Protein AF-A0A1N6ZV28-F1 (afdb_monomer_lite)

Sequence (170 aa):
MQIASPSASPIQAFTPSAARATQTPTEATPQASNRPADSVTLPDAGLRAAKAAQTPDHPLEMYQLPAWMAGSYIEAPNTLGASANWLDERYPQVAAASSAERTEYSQLLQSTYQALLKDNGIQSVEDHYQAVILDRESSESLRLQMRERVAADPRLLELMNRLGLGKEWA

Secondary structure (DSSP, 8-state):
--------PPP---PPPP----------------PPP------HHHHHHHHHT------GGGGPPPHHHHTTS-----STT--TTHHHHH-HHHHHS-HHHHHHHHHHHHHHHHHHHHHTT--SHHHHIIIIII-HHHHHHHHHHHHHHHHH-HHHHHHHHHHT--TTT-

Radius of gyration: 29.82 Å; chains: 1; bounding box: 75×60×73 Å

Organism: NCBI:txid706570

Structure (mmCIF, N/CA/C/O backbone):
data_AF-A0A1N6ZV28-F1
#
_entry.id   AF-A0A1N6ZV28-F1
#
loop_
_atom_site.group_PDB
_atom_site.id
_atom_site.type_symbol
_atom_site.label_atom_id
_atom_site.label_alt_id
_atom_site.label_comp_id
_atom_site.label_asym_id
_atom_site.label_entity_id
_atom_site.label_seq_id
_atom_site.pdbx_PDB_ins_code
_atom_site.Cartn_x
_atom_site.Cartn_y
_atom_site.Cartn_z
_atom_site.occupancy
_atom_site.B_iso_or_equiv
_atom_site.auth_seq_id
_atom_site.auth_comp_id
_atom_site.auth_asym_id
_atom_site.auth_atom_id
_atom_site.pdbx_PDB_model_num
ATOM 1 N N . MET A 1 1 ? 39.720 38.782 -43.015 1.00 43.62 1 MET A N 1
ATOM 2 C CA . MET A 1 1 ? 38.392 38.498 -42.436 1.00 43.62 1 MET A CA 1
ATOM 3 C C . MET A 1 1 ? 38.628 37.982 -41.030 1.00 43.62 1 MET A C 1
ATOM 5 O O . MET A 1 1 ? 39.353 37.011 -40.873 1.00 43.62 1 MET A O 1
ATOM 9 N N . GLN A 1 2 ? 38.168 38.731 -40.032 1.00 40.75 2 GLN A N 1
ATOM 10 C CA . GLN A 1 2 ? 38.379 38.457 -38.610 1.00 40.75 2 GLN A CA 1
ATOM 11 C C . GLN A 1 2 ? 37.215 37.596 -38.108 1.00 40.75 2 GLN A C 1
ATOM 13 O O . GLN A 1 2 ? 36.062 37.940 -38.353 1.00 40.75 2 GLN A O 1
ATOM 18 N N . ILE A 1 3 ? 37.515 36.485 -37.437 1.00 43.06 3 ILE A N 1
ATOM 19 C CA . ILE A 1 3 ? 36.531 35.694 -36.694 1.00 43.06 3 ILE A CA 1
ATOM 20 C C . ILE A 1 3 ? 36.495 36.218 -35.257 1.00 43.06 3 ILE A C 1
ATOM 22 O O . ILE A 1 3 ? 37.472 36.112 -34.521 1.00 43.06 3 ILE A O 1
ATOM 26 N N . ALA A 1 4 ? 35.382 36.847 -34.889 1.00 39.34 4 ALA A N 1
ATOM 27 C CA . ALA A 1 4 ? 35.094 37.268 -33.526 1.00 39.34 4 ALA A CA 1
ATOM 28 C C . ALA A 1 4 ? 34.299 36.157 -32.825 1.00 39.34 4 ALA A C 1
ATOM 30 O O . ALA A 1 4 ? 33.183 35.835 -33.230 1.00 39.34 4 ALA A O 1
ATOM 31 N N . SER A 1 5 ? 34.890 35.562 -31.792 1.00 49.25 5 SER A N 1
ATOM 32 C CA . SER A 1 5 ? 34.235 34.617 -30.884 1.00 49.25 5 SER A CA 1
ATOM 33 C C . SER A 1 5 ? 33.394 35.374 -29.844 1.00 49.25 5 SER A C 1
ATOM 35 O O . SER A 1 5 ? 33.888 36.366 -29.302 1.00 49.25 5 SER A O 1
ATOM 37 N N . PRO A 1 6 ? 32.163 34.938 -29.513 1.00 47.69 6 PRO A N 1
ATOM 38 C CA . PRO A 1 6 ? 31.396 35.526 -28.421 1.00 47.69 6 PRO A CA 1
ATOM 39 C C . PRO A 1 6 ? 31.813 35.002 -27.036 1.00 47.69 6 PRO A C 1
ATOM 41 O O . PRO A 1 6 ? 32.175 33.841 -26.850 1.00 47.69 6 PRO A O 1
ATOM 44 N N . SER A 1 7 ? 31.726 35.932 -26.087 1.00 38.59 7 SER A N 1
ATOM 45 C CA . SER A 1 7 ? 32.011 35.893 -24.654 1.00 38.59 7 SER A CA 1
ATOM 46 C C . SER A 1 7 ? 31.605 34.628 -23.893 1.00 38.59 7 SER A C 1
ATOM 48 O O . SER A 1 7 ? 30.436 34.252 -23.862 1.00 38.59 7 SER A O 1
ATOM 50 N N . ALA A 1 8 ? 32.555 34.092 -23.127 1.00 41.47 8 ALA A N 1
ATOM 51 C CA . ALA A 1 8 ? 32.294 33.332 -21.910 1.00 41.47 8 ALA A CA 1
ATOM 52 C C . ALA A 1 8 ? 32.559 34.253 -20.707 1.00 41.47 8 ALA A C 1
ATOM 54 O O . ALA A 1 8 ? 33.680 34.724 -20.515 1.00 41.47 8 ALA A O 1
ATOM 55 N N . SER A 1 9 ? 31.525 34.557 -19.923 1.00 51.62 9 SER A N 1
ATOM 56 C CA . SER A 1 9 ? 31.658 35.318 -18.677 1.00 51.62 9 SER A CA 1
ATOM 57 C C . SER A 1 9 ? 32.191 34.410 -17.559 1.00 51.62 9 SER A C 1
ATOM 59 O O . SER A 1 9 ? 31.580 33.373 -17.296 1.00 51.62 9 SER A O 1
ATOM 61 N N . PRO A 1 10 ? 33.293 34.768 -16.876 1.00 51.09 10 PRO A N 1
ATOM 62 C CA . PRO A 1 10 ? 33.784 34.013 -15.730 1.00 51.09 10 PRO A CA 1
ATOM 63 C C . PRO A 1 10 ? 33.006 34.337 -14.444 1.00 51.09 10 PRO A C 1
ATOM 65 O O . PRO A 1 10 ? 32.656 35.486 -14.166 1.00 51.09 10 PRO A O 1
ATOM 68 N N . ILE A 1 11 ? 32.775 33.289 -13.651 1.00 45.69 11 ILE A N 1
ATOM 69 C CA . ILE A 1 11 ? 32.231 33.312 -12.288 1.00 45.69 11 ILE A CA 1
ATOM 70 C C . ILE A 1 11 ? 33.146 34.171 -11.399 1.00 45.69 11 ILE A C 1
ATOM 72 O O . ILE A 1 11 ? 34.332 33.875 -11.258 1.00 45.69 11 ILE A O 1
ATOM 76 N N . GLN A 1 12 ? 32.602 35.228 -10.790 1.00 46.12 12 GLN A N 1
ATOM 77 C CA . GLN A 1 12 ? 33.320 36.054 -9.816 1.00 46.12 12 GLN A CA 1
ATOM 78 C C . GLN A 1 12 ? 33.267 35.392 -8.436 1.00 46.12 12 GLN A C 1
ATOM 80 O O . GLN A 1 12 ? 32.230 35.381 -7.774 1.00 46.12 12 GLN A O 1
ATOM 85 N N . ALA A 1 13 ? 34.399 34.841 -7.999 1.00 41.31 13 ALA A N 1
ATOM 86 C CA . ALA A 1 13 ? 34.623 34.495 -6.605 1.00 41.31 13 ALA A CA 1
ATOM 87 C C . ALA A 1 13 ? 34.913 35.781 -5.815 1.00 41.31 13 ALA A C 1
ATOM 89 O O . ALA A 1 13 ? 35.843 36.522 -6.133 1.00 41.31 13 ALA A O 1
ATOM 90 N N . PHE A 1 14 ? 34.113 36.047 -4.784 1.00 41.75 14 PHE A N 1
ATOM 91 C CA . PHE A 1 14 ? 34.359 37.129 -3.837 1.00 41.75 14 PHE A CA 1
ATOM 92 C C . PHE A 1 14 ? 35.586 36.789 -2.984 1.00 41.75 14 PHE A C 1
ATOM 94 O O . PHE A 1 14 ? 35.523 35.950 -2.090 1.00 41.75 14 PHE A O 1
ATOM 101 N N . THR A 1 15 ? 36.706 37.457 -3.251 1.00 49.94 15 THR A N 1
ATOM 102 C CA . THR A 1 15 ? 37.877 37.475 -2.369 1.00 49.94 15 THR A CA 1
ATOM 103 C C . THR A 1 15 ? 37.865 38.768 -1.550 1.00 49.94 15 THR A C 1
ATOM 105 O O . THR A 1 15 ? 37.940 39.845 -2.149 1.00 49.94 15 THR A O 1
ATOM 108 N N . PRO A 1 16 ? 37.791 38.725 -0.208 1.00 50.75 16 PRO A N 1
ATOM 109 C CA . PRO A 1 16 ? 38.027 39.915 0.596 1.00 50.75 16 PRO A CA 1
ATOM 110 C C . PRO A 1 16 ? 39.492 40.353 0.464 1.00 50.75 16 PRO A C 1
ATOM 112 O O . PRO A 1 16 ? 40.426 39.583 0.686 1.00 50.75 16 PRO A O 1
ATOM 115 N N . SER A 1 17 ? 39.654 41.609 0.050 1.00 39.44 17 SER A N 1
ATOM 116 C CA . SER A 1 17 ? 40.924 42.294 -0.171 1.00 39.44 17 SER A CA 1
ATOM 117 C C . SER A 1 17 ? 41.674 42.542 1.141 1.00 39.44 17 SER A C 1
ATOM 119 O O . SER A 1 17 ? 41.079 42.813 2.184 1.00 39.44 17 SER A O 1
ATOM 121 N N . ALA A 1 18 ? 42.997 42.451 1.057 1.00 40.47 18 ALA A N 1
ATOM 122 C CA . ALA A 1 18 ? 43.947 42.510 2.156 1.00 40.47 18 ALA A CA 1
ATOM 123 C C . ALA A 1 18 ? 44.095 43.904 2.795 1.00 40.47 18 ALA A C 1
ATOM 125 O O . ALA A 1 18 ? 44.201 44.912 2.096 1.00 40.47 18 ALA A O 1
ATOM 126 N N . ALA A 1 19 ? 44.293 43.930 4.117 1.00 41.59 19 ALA A N 1
ATOM 127 C CA . ALA A 1 19 ? 45.113 44.943 4.776 1.00 41.59 19 ALA A CA 1
ATOM 128 C C . ALA A 1 19 ? 46.458 44.311 5.194 1.00 41.59 19 ALA A C 1
ATOM 130 O O . ALA A 1 19 ? 46.545 43.477 6.089 1.00 41.59 19 ALA A O 1
ATOM 131 N N . ARG A 1 20 ? 47.488 44.713 4.448 1.00 34.09 20 ARG A N 1
ATOM 132 C CA . ARG A 1 20 ? 48.952 44.590 4.617 1.00 34.09 20 ARG A CA 1
ATOM 133 C C . ARG A 1 20 ? 49.369 45.009 6.052 1.00 34.09 20 ARG A C 1
ATOM 135 O O . ARG A 1 20 ? 48.793 45.954 6.568 1.00 34.09 20 ARG A O 1
ATOM 142 N N . ALA A 1 21 ? 50.334 44.408 6.757 1.00 36.53 21 ALA A N 1
ATOM 143 C CA . ALA A 1 21 ? 51.728 44.203 6.374 1.00 36.53 21 ALA A CA 1
ATOM 144 C C . ALA A 1 21 ? 52.469 43.223 7.325 1.00 36.53 21 ALA A C 1
ATOM 146 O O . ALA A 1 21 ? 52.339 43.321 8.538 1.00 36.53 21 ALA A O 1
ATOM 147 N N . THR A 1 22 ? 53.276 42.344 6.721 1.00 36.69 22 THR A N 1
ATOM 148 C CA . THR A 1 22 ? 54.634 41.890 7.102 1.00 36.69 22 THR A CA 1
ATOM 149 C C . THR A 1 22 ? 54.959 41.511 8.558 1.00 36.69 22 THR A C 1
ATOM 151 O O . THR A 1 22 ? 55.128 42.393 9.388 1.00 36.69 22 THR A O 1
ATOM 154 N N . GLN A 1 23 ? 55.243 40.218 8.797 1.00 36.91 23 GLN A N 1
ATOM 155 C CA . GLN A 1 23 ? 56.503 39.697 9.381 1.00 36.91 23 GLN A CA 1
ATOM 156 C C . GLN A 1 23 ? 56.424 38.167 9.606 1.00 36.91 23 GLN A C 1
ATOM 158 O O . GLN A 1 23 ? 55.668 37.678 10.435 1.00 36.91 23 GLN A O 1
ATOM 163 N N . THR A 1 24 ? 57.240 37.408 8.877 1.00 35.34 24 THR A N 1
ATOM 164 C CA . THR A 1 24 ? 57.755 36.077 9.269 1.00 35.34 24 THR A CA 1
ATOM 165 C C . THR A 1 24 ? 59.220 36.241 9.688 1.00 35.34 24 THR A C 1
ATOM 167 O O . THR A 1 24 ? 59.825 37.219 9.238 1.00 35.34 24 THR A O 1
ATOM 170 N N . PRO A 1 25 ? 59.882 35.280 10.365 1.00 46.84 25 PRO A N 1
ATOM 171 C CA . PRO A 1 25 ? 59.413 34.100 11.115 1.00 46.84 25 PRO A CA 1
ATOM 172 C C . PRO A 1 25 ? 60.054 34.034 12.532 1.00 46.84 25 PRO A C 1
ATOM 174 O O . PRO A 1 25 ? 60.947 34.819 12.828 1.00 46.84 25 PRO A O 1
ATOM 177 N N . THR A 1 26 ? 59.645 33.103 13.406 1.00 34.84 26 THR A N 1
ATOM 178 C CA . THR A 1 26 ? 60.529 32.201 14.198 1.00 34.84 26 THR A CA 1
ATOM 179 C C . THR A 1 26 ? 59.710 31.437 15.250 1.00 34.84 26 THR A C 1
ATOM 181 O O . THR A 1 26 ? 59.019 32.004 16.088 1.00 34.84 26 THR A O 1
ATOM 184 N N . GLU A 1 27 ? 59.810 30.122 15.120 1.00 39.53 27 GLU A N 1
ATOM 185 C CA . GLU A 1 27 ? 59.494 29.005 16.008 1.00 39.53 27 GLU A CA 1
ATOM 186 C C . GLU A 1 27 ? 59.633 29.267 17.525 1.00 39.53 27 GLU A C 1
ATOM 188 O O . GLU A 1 27 ? 60.702 29.667 17.975 1.00 39.53 27 GLU A O 1
ATOM 193 N N . ALA A 1 28 ? 58.578 28.981 18.309 1.00 34.50 28 ALA A N 1
ATOM 194 C CA . ALA A 1 28 ? 58.665 28.432 19.674 1.00 34.50 28 ALA A CA 1
ATOM 195 C C . ALA A 1 28 ? 57.270 28.139 20.284 1.00 34.50 28 ALA A C 1
ATOM 197 O O . ALA A 1 28 ? 56.497 29.048 20.563 1.00 34.50 28 ALA A O 1
ATOM 198 N N . THR A 1 29 ? 57.039 26.861 20.608 1.00 42.97 29 THR A N 1
ATOM 199 C CA . THR A 1 29 ? 56.107 26.322 21.628 1.00 42.97 29 THR A CA 1
ATOM 200 C C . THR A 1 29 ? 54.586 26.421 21.375 1.00 42.97 29 THR A C 1
ATOM 202 O O . THR A 1 29 ? 54.011 27.503 21.480 1.00 42.97 29 THR A O 1
ATOM 205 N N . PRO A 1 30 ? 53.857 25.296 21.186 1.00 39.38 30 PRO A N 1
ATOM 206 C CA . PRO A 1 30 ? 52.413 25.284 21.401 1.00 39.38 30 PRO A CA 1
ATOM 207 C C . PRO A 1 30 ? 52.133 25.415 22.904 1.00 39.38 30 PRO A C 1
ATOM 209 O O . PRO A 1 30 ? 52.142 24.440 23.654 1.00 39.38 30 PRO A O 1
ATOM 212 N N . GLN A 1 31 ? 51.906 26.644 23.364 1.00 37.25 31 GLN A N 1
ATOM 213 C CA . GLN A 1 31 ? 51.349 26.890 24.686 1.00 37.25 31 GLN A CA 1
ATOM 214 C C . GLN A 1 31 ? 49.879 26.455 24.654 1.00 37.25 31 GLN A C 1
ATOM 216 O O . GLN A 1 31 ? 49.052 27.056 23.967 1.00 37.25 31 GLN A O 1
ATOM 221 N N . ALA A 1 32 ? 49.573 25.367 25.360 1.00 48.34 32 ALA A N 1
ATOM 222 C CA . ALA A 1 32 ? 48.228 24.841 25.535 1.00 48.34 32 ALA A CA 1
ATOM 223 C C . ALA A 1 32 ? 47.303 25.930 26.101 1.00 48.34 32 ALA A C 1
ATOM 225 O O . ALA A 1 32 ? 47.303 26.213 27.299 1.00 48.34 32 ALA A O 1
ATOM 226 N N . SER A 1 33 ? 46.511 26.557 25.230 1.00 36.81 33 SER A N 1
ATOM 227 C CA . SER A 1 33 ? 45.427 27.436 25.650 1.00 36.81 33 SER A CA 1
ATOM 228 C C . SER A 1 33 ? 44.214 26.559 25.933 1.00 36.81 33 SER A C 1
ATOM 230 O O . SER A 1 33 ? 43.421 26.230 25.052 1.00 36.81 33 SER A O 1
ATOM 232 N N . ASN A 1 34 ? 44.141 26.108 27.181 1.00 48.62 34 ASN A N 1
ATOM 233 C CA . ASN A 1 34 ? 43.035 25.353 27.744 1.00 48.62 34 ASN A CA 1
ATOM 234 C C . ASN A 1 34 ? 41.814 26.287 27.847 1.00 48.62 34 ASN A C 1
ATOM 236 O O . ASN A 1 34 ? 41.560 26.890 28.888 1.00 48.62 34 ASN A O 1
ATOM 240 N N . ARG A 1 35 ? 41.100 26.486 26.734 1.00 43.25 35 ARG A N 1
ATOM 241 C CA . ARG A 1 35 ? 39.803 27.168 26.727 1.00 43.25 35 ARG A CA 1
ATOM 242 C C . ARG A 1 35 ? 38.764 26.182 27.270 1.00 43.25 35 ARG A C 1
ATOM 244 O O . ARG A 1 35 ? 38.558 25.153 26.626 1.00 43.25 35 ARG A O 1
ATOM 251 N N . PRO A 1 36 ? 38.115 26.443 28.419 1.00 51.12 36 PRO A N 1
ATOM 252 C CA . PRO A 1 36 ? 36.991 25.620 28.836 1.00 51.12 36 PRO A CA 1
ATOM 253 C C . PRO A 1 36 ? 35.899 25.743 27.772 1.00 51.12 36 PRO A C 1
ATOM 255 O O . PRO A 1 36 ? 35.531 26.850 27.376 1.00 51.12 36 PRO A O 1
ATOM 258 N N . ALA A 1 37 ? 35.440 24.601 27.265 1.00 49.62 37 ALA A N 1
ATOM 259 C CA . ALA A 1 37 ? 34.297 24.539 26.375 1.00 49.62 37 ALA A CA 1
ATOM 260 C C . ALA A 1 37 ? 33.089 25.145 27.101 1.00 49.62 37 ALA A C 1
ATOM 262 O O . ALA A 1 37 ? 32.708 24.678 28.177 1.00 49.62 37 ALA A O 1
ATOM 263 N N . ASP A 1 38 ? 32.531 26.205 26.521 1.00 50.91 38 ASP A N 1
ATOM 264 C CA . ASP A 1 38 ? 31.293 26.831 26.968 1.00 50.91 38 ASP A CA 1
ATOM 265 C C . ASP A 1 38 ? 30.189 25.766 26.902 1.00 50.91 38 ASP A C 1
ATOM 267 O O . ASP A 1 38 ? 29.763 25.341 25.826 1.00 50.91 38 ASP A O 1
ATOM 271 N N . SER A 1 39 ? 29.832 25.210 28.060 1.00 54.75 39 SER A N 1
ATOM 272 C CA . SER A 1 39 ? 28.814 24.168 28.148 1.00 54.75 39 SER A CA 1
ATOM 273 C C . SER A 1 39 ? 27.451 24.833 28.042 1.00 54.75 39 SER A C 1
ATOM 275 O O . SER A 1 39 ? 26.939 25.389 29.011 1.00 54.75 39 SER A O 1
ATOM 277 N N . VAL A 1 40 ? 26.866 24.781 26.848 1.00 62.12 40 VAL A N 1
ATOM 278 C CA . VAL A 1 40 ? 25.497 25.233 26.603 1.00 62.12 40 VAL A CA 1
ATOM 279 C C . VAL A 1 40 ? 24.536 24.245 27.267 1.00 62.12 40 VAL A C 1
ATOM 281 O O . VAL A 1 40 ? 24.246 23.174 26.734 1.00 62.12 40 VAL A O 1
ATOM 284 N N . THR A 1 41 ? 24.039 24.594 28.452 1.00 62.75 41 THR A N 1
ATOM 285 C CA . THR A 1 41 ? 22.952 23.863 29.112 1.00 62.75 41 THR A CA 1
ATOM 286 C C . THR A 1 41 ? 21.680 24.029 28.282 1.00 62.75 41 THR A C 1
ATOM 288 O O . THR A 1 41 ? 21.123 25.126 28.211 1.00 62.75 41 THR A O 1
ATOM 291 N N . LEU A 1 42 ? 21.212 22.956 27.635 1.00 64.88 42 LEU A N 1
ATOM 292 C CA . LEU A 1 42 ? 19.932 22.987 26.926 1.00 64.88 42 LEU A CA 1
ATOM 293 C C . LEU A 1 42 ? 18.794 23.288 27.922 1.00 64.88 42 LEU A C 1
ATOM 295 O O . LEU A 1 42 ? 18.728 22.649 28.975 1.00 64.88 42 LEU A O 1
ATOM 299 N N . PRO A 1 43 ? 17.881 24.228 27.615 1.00 73.81 43 PRO A N 1
ATOM 300 C CA . PRO A 1 43 ? 16.745 24.519 28.482 1.00 73.81 43 PRO A CA 1
ATOM 301 C C . PRO A 1 43 ? 15.835 23.290 28.622 1.00 73.81 43 PRO A C 1
ATOM 303 O O . PRO A 1 43 ? 15.570 22.592 27.643 1.00 73.81 43 PRO A O 1
ATOM 306 N N . ASP A 1 44 ? 15.305 23.058 29.829 1.00 69.38 44 ASP A N 1
ATOM 307 C CA . ASP A 1 44 ? 14.421 21.924 30.174 1.00 69.38 44 ASP A CA 1
ATOM 308 C C . ASP A 1 44 ? 13.228 21.790 29.209 1.00 69.38 44 ASP A C 1
ATOM 310 O O . ASP A 1 44 ? 12.821 20.689 28.851 1.00 69.38 44 ASP A O 1
ATOM 314 N N . ALA A 1 45 ? 12.724 22.915 28.691 1.00 69.44 45 ALA A N 1
ATOM 315 C CA . ALA A 1 45 ? 11.681 22.948 27.667 1.00 69.44 45 ALA A CA 1
ATOM 316 C C . ALA A 1 45 ? 12.127 22.329 26.329 1.00 69.44 45 ALA A C 1
ATOM 318 O O . ALA A 1 45 ? 11.353 21.609 25.703 1.00 69.44 45 ALA A O 1
ATOM 319 N N . GLY A 1 46 ? 13.376 22.556 25.912 1.00 69.81 46 GLY A N 1
ATOM 320 C CA . GLY A 1 46 ? 13.968 21.916 24.737 1.00 69.81 46 GLY A CA 1
ATOM 321 C C . GLY A 1 46 ? 14.193 20.422 24.958 1.00 69.81 46 GLY A C 1
ATOM 322 O O . GLY A 1 46 ? 13.941 19.628 24.059 1.00 69.81 46 GLY A O 1
ATOM 323 N N . LEU A 1 47 ? 14.570 20.023 26.177 1.00 66.75 47 LEU A N 1
ATOM 324 C CA . LEU A 1 47 ? 14.723 18.614 26.541 1.00 66.75 47 LEU A CA 1
ATOM 325 C C . LEU A 1 47 ? 13.372 17.880 26.573 1.00 66.75 47 LEU A C 1
ATOM 327 O O . LEU A 1 47 ? 13.263 16.758 26.087 1.00 66.75 47 LEU A O 1
ATOM 331 N N . ARG A 1 48 ? 12.319 18.523 27.093 1.00 68.12 48 ARG A N 1
ATOM 332 C CA . ARG A 1 48 ? 10.947 17.993 27.081 1.00 68.12 48 ARG A CA 1
ATOM 333 C C . ARG A 1 48 ? 10.360 17.941 25.677 1.00 68.12 48 ARG A C 1
ATOM 335 O O . ARG A 1 48 ? 9.720 16.951 25.353 1.00 68.12 48 ARG A O 1
ATOM 342 N N . ALA A 1 49 ? 10.609 18.951 24.844 1.00 68.81 49 ALA A N 1
ATOM 343 C CA . ALA A 1 49 ? 10.207 18.940 23.441 1.00 68.81 49 ALA A CA 1
ATOM 344 C C . ALA A 1 49 ? 10.941 17.842 22.658 1.00 68.81 49 ALA A C 1
ATOM 346 O O . ALA A 1 49 ? 10.304 17.100 21.923 1.00 68.81 49 ALA A O 1
ATOM 347 N N . ALA A 1 50 ? 12.247 17.664 22.880 1.00 64.00 50 ALA A N 1
ATOM 348 C CA . ALA A 1 50 ? 13.026 16.582 22.279 1.00 64.00 50 ALA A CA 1
ATOM 349 C C . ALA A 1 50 ? 12.593 15.196 22.782 1.00 64.00 50 ALA A C 1
ATOM 351 O O . ALA A 1 50 ? 12.595 14.243 22.015 1.00 64.00 50 ALA A O 1
ATOM 352 N N . LYS A 1 51 ? 12.186 15.074 24.051 1.00 59.69 51 LYS A N 1
ATOM 353 C CA . LYS A 1 51 ? 11.655 13.829 24.622 1.00 59.69 51 LYS A CA 1
ATOM 354 C C . LYS A 1 51 ? 10.235 13.518 24.146 1.00 59.69 51 LYS A C 1
ATOM 356 O O . LYS A 1 51 ? 9.917 12.358 23.940 1.00 59.69 51 LYS A O 1
ATOM 361 N N . ALA A 1 52 ? 9.402 14.534 23.937 1.00 59.81 52 ALA A N 1
ATOM 362 C CA . ALA A 1 52 ? 8.089 14.386 23.311 1.00 59.81 52 ALA A CA 1
ATOM 363 C C . ALA A 1 52 ? 8.191 14.117 21.798 1.00 59.81 52 ALA A C 1
ATOM 365 O O . ALA A 1 52 ? 7.303 13.495 21.228 1.00 59.81 52 ALA A O 1
ATOM 366 N N . ALA A 1 53 ? 9.278 14.567 21.165 1.00 58.41 53 ALA A N 1
ATOM 367 C CA . ALA A 1 53 ? 9.613 14.309 19.768 1.00 58.41 53 ALA A CA 1
ATOM 368 C C . ALA A 1 53 ? 10.484 13.057 19.569 1.00 58.41 53 ALA A C 1
ATOM 370 O O . ALA A 1 53 ? 10.906 12.802 18.442 1.00 58.41 53 ALA A O 1
ATOM 371 N N . GLN A 1 54 ? 10.755 12.274 20.624 1.00 55.59 54 GLN A N 1
ATOM 372 C CA . GLN A 1 54 ? 11.260 10.916 20.447 1.00 55.59 54 GLN A CA 1
ATOM 373 C C . GLN A 1 54 ? 10.142 10.125 19.781 1.00 55.59 54 GLN A C 1
ATOM 375 O O . GLN A 1 54 ? 9.235 9.621 20.440 1.00 55.59 54 GLN A O 1
ATOM 380 N N . THR A 1 55 ? 10.198 10.058 18.453 1.00 60.59 55 THR A N 1
ATOM 381 C CA . THR A 1 55 ? 9.554 8.987 17.708 1.00 60.59 55 THR A CA 1
ATOM 382 C C . THR A 1 55 ? 9.953 7.687 18.391 1.00 60.59 55 THR A C 1
ATOM 384 O O . THR A 1 55 ? 11.155 7.479 18.585 1.00 60.59 55 THR A O 1
ATOM 387 N N . PRO A 1 56 ? 8.989 6.858 18.819 1.00 59.94 56 PRO A N 1
ATOM 388 C CA . PRO A 1 56 ? 9.314 5.562 19.379 1.00 59.94 56 PRO A CA 1
ATOM 389 C C . PRO A 1 56 ? 10.215 4.827 18.383 1.00 59.94 56 PRO A C 1
ATOM 391 O O . PRO A 1 56 ? 9.877 4.670 17.207 1.00 59.94 56 PRO A O 1
ATOM 394 N N . ASP A 1 57 ? 11.413 4.479 18.849 1.00 74.81 57 ASP A N 1
ATOM 395 C CA . ASP A 1 57 ? 12.395 3.719 18.087 1.00 74.81 57 ASP A CA 1
ATOM 396 C C . ASP A 1 57 ? 11.872 2.282 17.994 1.00 74.81 57 ASP A C 1
ATOM 398 O O . ASP A 1 57 ? 12.133 1.435 18.847 1.00 74.81 57 ASP A O 1
ATOM 402 N N . HIS A 1 58 ? 10.986 2.050 17.028 1.00 80.12 58 HIS A N 1
ATOM 403 C CA . HIS A 1 58 ? 10.469 0.723 16.734 1.00 80.12 58 HIS A CA 1
ATOM 404 C C . HIS A 1 58 ? 11.469 -0.017 15.835 1.00 80.12 58 HIS A C 1
ATOM 406 O O . HIS A 1 58 ? 12.008 0.590 14.903 1.00 80.12 58 HIS A O 1
ATOM 412 N N . PRO A 1 59 ? 11.707 -1.323 16.057 1.00 87.44 59 PRO A N 1
ATOM 413 C CA . PRO A 1 59 ? 12.525 -2.123 15.157 1.00 87.44 59 PRO A CA 1
ATOM 414 C C . PRO A 1 59 ? 11.972 -2.089 13.729 1.00 87.44 59 PRO A C 1
ATOM 416 O O . PRO A 1 59 ? 10.764 -1.976 13.509 1.00 87.44 59 PRO A O 1
ATOM 419 N N . LEU A 1 60 ? 12.867 -2.238 12.747 1.00 85.19 60 LEU A N 1
ATOM 420 C CA . LEU A 1 60 ? 12.529 -2.194 11.319 1.00 85.19 60 LEU A CA 1
ATOM 421 C C . LEU A 1 60 ? 11.413 -3.183 10.945 1.00 85.19 60 LEU A C 1
ATOM 423 O O . LEU A 1 60 ? 10.616 -2.912 10.050 1.00 85.19 60 LEU A O 1
ATOM 427 N N . GLU A 1 61 ? 11.337 -4.312 11.650 1.00 87.19 61 GLU A N 1
ATOM 428 C CA . GLU A 1 61 ? 10.317 -5.346 11.463 1.00 87.19 61 GLU A CA 1
ATOM 429 C C . GLU A 1 61 ? 8.887 -4.812 11.594 1.00 87.19 61 GLU A C 1
ATOM 431 O O . GLU A 1 61 ? 7.999 -5.258 10.872 1.00 87.19 61 GLU A O 1
ATOM 436 N N . MET A 1 62 ? 8.677 -3.797 12.434 1.00 89.00 62 MET A N 1
ATOM 437 C CA . MET A 1 62 ? 7.357 -3.208 12.663 1.00 89.00 62 MET A CA 1
ATOM 438 C C . MET A 1 62 ? 6.890 -2.276 11.541 1.00 89.00 62 MET A C 1
ATOM 440 O O . MET A 1 62 ? 5.729 -1.884 11.517 1.00 89.00 62 MET A O 1
ATOM 444 N N . TYR A 1 63 ? 7.768 -1.938 10.595 1.00 87.00 63 TYR A N 1
ATOM 445 C CA . TYR A 1 63 ? 7.435 -1.134 9.415 1.00 87.00 63 TYR A CA 1
ATOM 446 C C . TYR A 1 63 ? 7.296 -1.979 8.144 1.00 87.00 63 TYR A C 1
ATOM 448 O O . TYR A 1 63 ? 7.192 -1.433 7.043 1.00 87.00 63 TYR A O 1
ATOM 456 N N . GLN A 1 64 ? 7.333 -3.307 8.268 1.00 86.94 64 GLN A N 1
ATOM 457 C CA . GLN A 1 64 ? 7.197 -4.196 7.121 1.00 86.94 64 GLN A CA 1
ATOM 458 C C . GLN A 1 64 ? 5.798 -4.096 6.513 1.00 86.94 64 GLN A C 1
ATOM 460 O O . GLN A 1 64 ? 4.794 -3.997 7.211 1.00 86.94 64 GLN A O 1
ATOM 465 N N . LEU A 1 65 ? 5.727 -4.162 5.186 1.00 86.69 65 LEU A N 1
ATOM 466 C CA . LEU A 1 65 ? 4.466 -4.390 4.490 1.00 86.69 65 LEU A CA 1
ATOM 467 C C . LEU A 1 65 ? 4.180 -5.896 4.455 1.00 86.69 65 LEU A C 1
ATOM 469 O O . LEU A 1 65 ? 5.118 -6.690 4.341 1.00 86.69 65 LEU A O 1
ATOM 473 N N . PRO A 1 66 ? 2.907 -6.314 4.524 1.00 88.31 66 PRO A N 1
ATOM 474 C CA . PRO A 1 66 ? 2.576 -7.725 4.417 1.00 88.31 66 PRO A CA 1
ATOM 475 C C . PRO A 1 66 ? 2.920 -8.253 3.024 1.00 88.31 66 PRO A C 1
ATOM 477 O O . PRO A 1 66 ? 2.789 -7.548 2.021 1.00 88.31 66 PRO A O 1
ATOM 480 N N . ALA A 1 67 ? 3.293 -9.532 2.958 1.00 86.19 67 ALA A N 1
ATOM 481 C CA . ALA A 1 67 ? 3.719 -10.179 1.717 1.00 86.19 67 ALA A CA 1
ATOM 482 C C . ALA A 1 67 ? 2.677 -10.061 0.594 1.00 86.19 67 ALA A C 1
ATOM 484 O O . ALA A 1 67 ? 3.034 -9.808 -0.552 1.00 86.19 67 ALA A O 1
ATOM 485 N N . TRP A 1 68 ? 1.386 -10.155 0.927 1.00 87.44 68 TRP A N 1
ATOM 486 C CA . TRP A 1 68 ? 0.297 -10.026 -0.043 1.00 87.44 68 TRP A CA 1
ATOM 487 C C . TRP A 1 68 ? 0.209 -8.646 -0.709 1.00 87.44 68 TRP A C 1
ATOM 489 O O . TRP A 1 68 ? -0.466 -8.498 -1.722 1.00 87.44 68 TRP A O 1
ATOM 499 N N . MET A 1 69 ? 0.866 -7.627 -0.155 1.00 86.38 69 MET A N 1
ATOM 500 C CA . MET A 1 69 ? 0.883 -6.274 -0.706 1.00 86.38 69 MET A CA 1
ATOM 501 C C . MET A 1 69 ? 2.128 -5.997 -1.547 1.00 86.38 69 MET A C 1
ATOM 503 O O . MET A 1 69 ? 2.143 -5.024 -2.297 1.00 86.38 69 MET A O 1
ATOM 507 N N . ALA A 1 70 ? 3.161 -6.838 -1.447 1.00 81.00 70 ALA A N 1
ATOM 508 C CA . ALA A 1 70 ? 4.444 -6.619 -2.108 1.00 81.00 70 ALA A CA 1
ATOM 509 C C . ALA A 1 70 ? 4.297 -6.503 -3.635 1.00 81.00 70 ALA A C 1
ATOM 511 O O . ALA A 1 70 ? 4.864 -5.591 -4.233 1.00 81.00 70 ALA A O 1
ATOM 512 N N . GLY A 1 71 ? 3.451 -7.337 -4.253 1.00 79.88 71 GLY A N 1
ATOM 513 C CA . GLY A 1 71 ? 3.188 -7.302 -5.698 1.00 79.88 71 GLY A CA 1
ATOM 514 C C . GLY A 1 71 ? 2.424 -6.067 -6.198 1.00 79.88 71 GLY A C 1
ATOM 515 O O . GLY A 1 71 ? 2.287 -5.873 -7.408 1.00 79.88 71 GLY A O 1
ATOM 516 N N . SER A 1 72 ? 1.930 -5.215 -5.295 1.00 84.12 72 SER A N 1
ATOM 517 C CA . SER A 1 72 ? 1.294 -3.938 -5.641 1.00 84.12 72 SER A CA 1
ATOM 518 C C . SER A 1 72 ? 2.282 -2.777 -5.738 1.00 84.12 72 SER A C 1
ATOM 520 O O . SER A 1 72 ? 1.900 -1.718 -6.239 1.00 84.12 72 SER A O 1
ATOM 522 N N . TYR A 1 73 ? 3.517 -2.950 -5.256 1.00 83.94 73 TYR A N 1
ATOM 523 C CA . TYR A 1 73 ? 4.549 -1.917 -5.233 1.00 83.94 73 TYR A CA 1
ATOM 524 C C . TYR A 1 73 ? 5.684 -2.227 -6.203 1.00 83.94 73 TYR A C 1
ATOM 526 O O . TYR A 1 73 ? 5.933 -3.364 -6.592 1.00 83.94 73 TYR A O 1
ATOM 534 N N . ILE A 1 74 ? 6.399 -1.172 -6.584 1.00 84.12 74 ILE A N 1
ATOM 535 C CA . ILE A 1 74 ? 7.605 -1.286 -7.395 1.00 84.12 74 ILE A CA 1
ATOM 536 C C . ILE A 1 74 ? 8.780 -1.485 -6.444 1.00 84.12 74 ILE A C 1
ATOM 538 O O . ILE A 1 74 ? 9.180 -0.567 -5.728 1.00 84.12 74 ILE A O 1
ATOM 542 N N . GLU A 1 75 ? 9.353 -2.681 -6.453 1.00 83.00 75 GLU A N 1
ATOM 543 C CA . GLU A 1 75 ? 10.563 -2.968 -5.689 1.00 83.00 75 GLU A CA 1
ATOM 544 C C . GLU A 1 75 ? 11.793 -2.393 -6.394 1.00 83.00 75 GLU A C 1
ATOM 546 O O . GLU A 1 75 ? 12.167 -2.833 -7.488 1.00 83.00 75 GLU A O 1
ATOM 551 N N . ALA A 1 76 ? 12.436 -1.420 -5.751 1.00 80.62 76 ALA A N 1
ATOM 552 C CA . ALA A 1 76 ? 13.716 -0.906 -6.206 1.00 80.62 76 ALA A CA 1
ATOM 553 C C . ALA A 1 76 ? 14.827 -1.957 -6.002 1.00 80.62 76 ALA A C 1
ATOM 555 O O . ALA A 1 76 ? 14.800 -2.719 -5.029 1.00 80.62 76 ALA A O 1
ATOM 556 N N . PRO A 1 77 ? 15.830 -2.011 -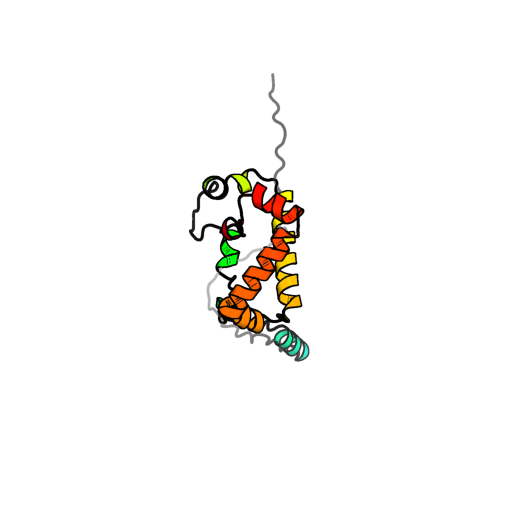6.893 1.00 83.19 77 PRO A N 1
ATOM 557 C CA . PRO A 1 77 ? 16.960 -2.913 -6.730 1.00 83.19 77 PRO A CA 1
ATOM 558 C C . PRO A 1 77 ? 17.764 -2.551 -5.473 1.00 83.19 77 PRO A C 1
ATOM 560 O O . PRO A 1 77 ? 18.184 -1.410 -5.298 1.00 83.19 77 PRO A O 1
ATOM 563 N N . ASN A 1 78 ? 18.032 -3.546 -4.626 1.00 82.56 78 ASN A N 1
ATOM 564 C CA . ASN A 1 78 ? 18.787 -3.392 -3.373 1.00 82.56 78 ASN A CA 1
ATOM 565 C C . ASN A 1 78 ? 20.318 -3.507 -3.549 1.00 82.56 78 ASN A C 1
ATOM 567 O O . ASN A 1 78 ? 21.054 -3.710 -2.586 1.00 82.56 78 ASN A O 1
ATOM 571 N N . THR A 1 79 ? 20.820 -3.404 -4.782 1.00 83.44 79 THR A N 1
ATOM 572 C CA . THR A 1 79 ? 22.243 -3.568 -5.115 1.00 83.44 79 THR A CA 1
ATOM 573 C C . THR A 1 79 ? 22.856 -2.259 -5.595 1.00 83.44 79 THR A C 1
ATOM 575 O O . THR A 1 79 ? 22.321 -1.608 -6.496 1.00 83.44 79 THR A O 1
ATOM 578 N N . LEU A 1 80 ? 24.025 -1.904 -5.054 1.00 83.06 80 LEU A N 1
ATOM 579 C CA . LEU A 1 80 ? 24.829 -0.796 -5.573 1.00 83.06 80 LEU A CA 1
ATOM 580 C C . LEU A 1 80 ? 25.205 -1.038 -7.041 1.00 83.06 80 LEU A C 1
ATOM 582 O O . LEU A 1 80 ? 25.626 -2.131 -7.410 1.00 83.06 80 LEU A O 1
ATOM 586 N N . GLY A 1 81 ? 25.068 0.003 -7.865 1.00 85.06 81 GLY A N 1
ATOM 587 C CA . GLY A 1 81 ? 25.363 -0.068 -9.298 1.00 85.06 81 GLY A CA 1
ATOM 588 C C . GLY A 1 81 ? 24.263 -0.718 -10.141 1.00 85.06 81 GLY A C 1
ATOM 589 O O . GLY A 1 81 ? 24.545 -1.160 -11.251 1.00 85.06 81 GLY A O 1
ATOM 590 N N . ALA A 1 82 ? 23.026 -0.788 -9.637 1.00 82.69 82 ALA A N 1
ATOM 591 C CA . ALA A 1 82 ? 21.892 -1.251 -10.429 1.00 82.69 82 ALA A CA 1
ATOM 592 C C . ALA A 1 82 ? 21.767 -0.474 -11.755 1.00 82.69 82 ALA A C 1
ATOM 594 O O . ALA A 1 82 ? 21.938 0.747 -11.796 1.00 82.69 82 ALA A O 1
ATOM 595 N N . SER A 1 83 ? 21.465 -1.206 -12.832 1.00 82.75 83 SER A N 1
ATOM 596 C CA . SER A 1 83 ? 21.268 -0.675 -14.189 1.00 82.75 83 SER A CA 1
ATOM 597 C C . SER A 1 83 ? 20.286 0.489 -14.181 1.00 82.75 83 SER A C 1
ATOM 599 O O . SER A 1 83 ? 19.209 0.351 -13.620 1.00 82.75 83 SER A O 1
ATOM 601 N N . ALA A 1 84 ? 20.580 1.598 -14.865 1.00 81.88 84 ALA A N 1
ATOM 602 C CA . ALA A 1 84 ? 19.619 2.697 -15.014 1.00 81.88 84 ALA A CA 1
ATOM 603 C C . ALA A 1 84 ? 18.314 2.270 -15.724 1.00 81.88 84 ALA A C 1
ATOM 605 O O . ALA A 1 84 ? 17.299 2.947 -15.580 1.00 81.88 84 ALA A O 1
ATOM 606 N N . ASN A 1 85 ? 18.331 1.144 -16.450 1.00 87.56 85 ASN A N 1
ATOM 607 C CA . ASN A 1 85 ? 17.177 0.603 -17.168 1.00 87.56 85 ASN A CA 1
ATOM 608 C C . ASN A 1 85 ? 16.387 -0.454 -16.373 1.00 87.56 85 ASN A C 1
ATOM 610 O O . ASN A 1 85 ? 15.454 -1.045 -16.909 1.00 87.56 85 ASN A O 1
ATOM 614 N N . TRP A 1 86 ? 16.714 -0.677 -15.091 1.00 87.88 86 TRP A N 1
ATOM 615 C CA . TRP A 1 86 ? 16.117 -1.743 -14.272 1.00 87.88 86 TRP A CA 1
ATOM 616 C C . TRP A 1 86 ? 14.581 -1.723 -14.257 1.00 87.88 86 TRP A C 1
ATOM 618 O O . TRP A 1 86 ? 13.940 -2.772 -14.193 1.00 87.88 86 TRP A O 1
ATOM 628 N N . LEU A 1 87 ? 13.989 -0.525 -14.295 1.00 88.81 87 LEU A N 1
ATOM 629 C CA . LEU A 1 87 ? 12.542 -0.351 -14.254 1.00 88.81 87 LEU A CA 1
ATOM 630 C C . LEU A 1 87 ? 11.889 -0.844 -15.546 1.00 88.81 87 LEU A C 1
ATOM 632 O O . LEU A 1 87 ? 10.844 -1.475 -15.481 1.00 88.81 87 LEU A O 1
ATOM 636 N N . ASP A 1 88 ? 12.508 -0.582 -16.695 1.00 89.81 88 ASP A N 1
ATOM 637 C CA . ASP A 1 88 ? 12.029 -1.027 -18.005 1.00 89.81 88 ASP A CA 1
ATOM 638 C C . ASP A 1 88 ? 12.172 -2.550 -18.155 1.00 89.81 88 ASP A C 1
ATOM 640 O O . ASP A 1 88 ? 11.253 -3.224 -18.611 1.00 89.81 88 ASP A O 1
ATOM 644 N N . GLU A 1 89 ? 13.276 -3.107 -17.646 1.00 87.88 89 GLU A N 1
ATOM 645 C CA . GLU A 1 89 ? 13.543 -4.550 -17.659 1.00 87.88 89 GLU A CA 1
ATOM 646 C C . GLU A 1 89 ? 12.568 -5.341 -16.767 1.00 87.88 89 GLU A C 1
ATOM 648 O O . GLU A 1 89 ? 12.115 -6.422 -17.146 1.00 87.88 89 GLU A O 1
ATOM 653 N N . ARG A 1 90 ? 12.241 -4.822 -15.574 1.00 86.19 90 ARG A N 1
ATOM 654 C CA . ARG A 1 90 ? 11.419 -5.536 -14.577 1.00 86.19 90 ARG A CA 1
ATOM 655 C C . ARG A 1 90 ? 9.936 -5.167 -14.624 1.00 86.19 90 ARG A C 1
ATOM 657 O O . ARG A 1 90 ? 9.090 -6.014 -14.346 1.00 86.19 90 ARG A O 1
ATOM 664 N N . TYR A 1 91 ? 9.618 -3.924 -14.973 1.00 89.69 91 TYR A N 1
ATOM 665 C CA . TYR A 1 91 ? 8.264 -3.369 -14.979 1.00 89.69 91 TYR A CA 1
ATOM 666 C C . TYR A 1 91 ? 8.020 -2.522 -16.246 1.00 89.69 91 TYR A C 1
ATOM 668 O O . TYR A 1 91 ? 7.774 -1.316 -16.147 1.00 89.69 91 TYR A O 1
ATOM 676 N N . PRO A 1 92 ? 8.032 -3.123 -17.450 1.00 90.19 92 PRO A N 1
ATOM 677 C CA . PRO A 1 92 ? 7.950 -2.380 -18.714 1.00 90.19 92 PRO A CA 1
ATOM 678 C C . PRO A 1 92 ? 6.680 -1.523 -18.825 1.00 90.19 92 PRO A C 1
ATOM 680 O O . PRO A 1 92 ? 6.711 -0.397 -19.316 1.00 90.19 92 PRO A O 1
ATOM 683 N N . GLN A 1 93 ? 5.554 -2.013 -18.301 1.00 91.44 93 GLN A N 1
ATOM 684 C CA . GLN A 1 93 ? 4.288 -1.270 -18.274 1.00 91.44 93 GLN A CA 1
ATOM 685 C C . GLN A 1 93 ? 4.351 -0.039 -17.354 1.00 91.44 93 GLN A C 1
ATOM 687 O O . GLN A 1 93 ? 3.793 1.007 -17.677 1.00 91.44 93 GLN A O 1
ATOM 692 N N . VAL A 1 94 ? 5.078 -0.135 -16.239 1.00 91.56 94 VAL A N 1
ATOM 693 C CA . VAL A 1 94 ? 5.319 0.986 -15.320 1.00 91.56 94 VAL A CA 1
ATOM 694 C C . VAL A 1 94 ? 6.294 1.991 -15.931 1.00 91.56 94 VAL A C 1
ATOM 696 O O . VAL A 1 94 ? 6.104 3.195 -15.770 1.00 91.56 94 VAL A O 1
ATOM 699 N N . ALA A 1 95 ? 7.331 1.523 -16.629 1.00 90.50 95 ALA A N 1
ATOM 700 C CA . ALA A 1 95 ? 8.291 2.385 -17.316 1.00 90.50 95 ALA A CA 1
ATOM 701 C C . ALA A 1 95 ? 7.631 3.193 -18.447 1.00 90.50 95 ALA A C 1
ATOM 703 O O . ALA A 1 95 ? 7.917 4.381 -18.598 1.00 90.50 95 ALA A O 1
ATOM 704 N N . ALA A 1 96 ? 6.702 2.571 -19.180 1.00 91.81 96 ALA A N 1
ATOM 705 C CA . ALA A 1 96 ? 5.932 3.212 -20.244 1.00 91.81 96 ALA A CA 1
ATOM 706 C C . ALA A 1 96 ? 4.842 4.174 -19.730 1.00 91.81 96 ALA A C 1
ATOM 708 O O . ALA A 1 96 ? 4.392 5.049 -20.474 1.00 91.81 96 ALA A O 1
ATOM 709 N N . ALA A 1 97 ? 4.397 4.025 -18.479 1.00 92.56 97 ALA A N 1
ATOM 710 C CA . ALA A 1 97 ? 3.369 4.874 -17.892 1.00 92.56 97 ALA A CA 1
ATOM 711 C C . ALA A 1 97 ? 3.889 6.273 -17.537 1.00 92.56 97 ALA A C 1
ATOM 713 O O . ALA A 1 97 ? 5.041 6.480 -17.133 1.00 92.56 97 ALA A O 1
ATOM 714 N N . SER A 1 98 ? 3.002 7.266 -17.626 1.00 93.38 98 SER A N 1
ATOM 715 C CA . SER A 1 98 ? 3.356 8.628 -17.242 1.00 93.38 98 SER A CA 1
ATOM 716 C C 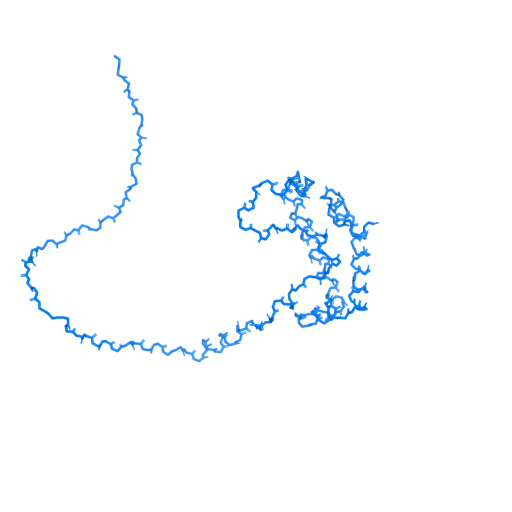. SER A 1 98 ? 3.644 8.727 -15.738 1.00 93.38 98 SER A C 1
ATOM 718 O O . SER A 1 98 ? 3.202 7.917 -14.918 1.00 93.38 98 SER A O 1
ATOM 720 N N . SER A 1 99 ? 4.409 9.750 -15.344 1.00 91.31 99 SER A N 1
ATOM 721 C CA . SER A 1 99 ? 4.652 10.032 -13.921 1.00 91.31 99 SER A CA 1
ATOM 722 C C . SER A 1 99 ? 3.343 10.290 -13.158 1.00 91.31 99 SER A C 1
ATOM 724 O O . SER A 1 99 ? 3.186 9.847 -12.021 1.00 91.31 99 SER A O 1
ATOM 726 N N . ALA A 1 100 ? 2.376 10.947 -13.810 1.00 93.88 100 ALA A N 1
ATOM 727 C CA . ALA A 1 100 ? 1.064 11.231 -13.240 1.00 93.88 100 ALA A CA 1
ATOM 728 C C . ALA A 1 100 ? 0.301 9.947 -12.886 1.00 93.88 100 ALA A C 1
ATOM 730 O O . ALA A 1 100 ? -0.160 9.814 -11.761 1.00 93.88 100 ALA A O 1
ATOM 731 N N . GLU A 1 101 ? 0.247 8.971 -13.793 1.00 93.44 101 GLU A N 1
ATOM 732 C CA . GLU A 1 101 ? -0.462 7.704 -13.564 1.00 93.44 101 GLU A CA 1
ATOM 733 C C . GLU A 1 101 ? 0.162 6.873 -12.443 1.00 93.44 101 GLU A C 1
ATOM 735 O O . GLU A 1 101 ? -0.546 6.341 -11.593 1.00 93.44 101 GLU A O 1
ATOM 740 N N . ARG A 1 102 ? 1.499 6.801 -12.399 1.00 92.62 102 ARG A N 1
ATOM 741 C CA . ARG A 1 102 ? 2.219 6.118 -11.312 1.00 92.62 102 ARG A CA 1
ATOM 742 C C . ARG A 1 102 ? 1.955 6.770 -9.958 1.00 92.62 102 ARG A C 1
ATOM 744 O O . ARG A 1 102 ? 1.788 6.076 -8.954 1.00 92.62 102 ARG A O 1
ATOM 751 N N . THR A 1 103 ? 1.915 8.100 -9.940 1.00 94.00 103 THR A N 1
ATOM 752 C CA . THR A 1 103 ? 1.634 8.882 -8.733 1.00 94.00 103 THR A CA 1
ATOM 753 C C . THR A 1 103 ? 0.197 8.657 -8.278 1.00 94.00 103 THR A C 1
ATOM 755 O O . THR A 1 103 ? -0.032 8.377 -7.105 1.00 94.00 103 THR A O 1
ATOM 758 N N . GLU A 1 104 ? -0.755 8.717 -9.207 1.00 95.38 104 GLU A N 1
ATOM 759 C CA . GLU A 1 104 ? -2.176 8.512 -8.937 1.00 95.38 104 GLU A CA 1
ATOM 760 C C . GLU A 1 104 ? -2.446 7.108 -8.385 1.00 95.38 104 GLU A C 1
ATOM 762 O O . GLU A 1 104 ? -3.056 6.973 -7.328 1.00 95.38 104 GLU A O 1
ATOM 767 N N . TYR A 1 105 ? -1.908 6.070 -9.032 1.00 94.50 105 TYR A N 1
ATOM 768 C CA . TYR A 1 105 ? -2.005 4.693 -8.549 1.00 94.50 105 TYR A CA 1
ATOM 769 C C . TYR A 1 105 ? -1.456 4.546 -7.126 1.00 94.50 105 TYR A C 1
ATOM 771 O O . TYR A 1 105 ? -2.122 3.982 -6.259 1.00 94.50 105 TYR A O 1
ATOM 779 N N . SER A 1 106 ? -0.264 5.094 -6.866 1.00 92.38 106 SER A N 1
ATOM 780 C CA . SER A 1 106 ? 0.378 4.987 -5.551 1.00 92.38 106 SER A CA 1
ATOM 781 C C . SER A 1 106 ? -0.446 5.682 -4.464 1.00 92.38 106 SER A C 1
ATOM 783 O O . SER A 1 106 ? -0.594 5.142 -3.370 1.00 92.38 106 SER A O 1
ATOM 785 N N . GLN A 1 107 ? -1.024 6.849 -4.769 1.00 95.06 107 GLN A N 1
ATOM 786 C CA . GLN A 1 107 ? -1.886 7.585 -3.842 1.00 95.06 107 GLN A CA 1
ATOM 787 C C . GLN A 1 107 ? -3.200 6.849 -3.569 1.00 95.06 107 GLN A C 1
ATOM 789 O O . GLN A 1 107 ? -3.591 6.725 -2.408 1.00 95.06 107 GLN A O 1
ATOM 794 N N . LEU A 1 108 ? -3.862 6.333 -4.609 1.00 95.19 108 LEU A N 1
ATOM 795 C CA . LEU A 1 108 ? -5.110 5.577 -4.470 1.00 95.19 108 LEU A CA 1
ATOM 796 C C . LEU A 1 108 ? -4.899 4.299 -3.657 1.00 95.19 108 LEU A C 1
ATOM 798 O O . LEU A 1 108 ? -5.641 4.041 -2.707 1.00 95.19 108 LEU A O 1
ATOM 802 N N . LEU A 1 109 ? -3.851 3.531 -3.970 1.00 93.31 109 LEU A N 1
ATOM 803 C CA . LEU A 1 109 ? -3.510 2.312 -3.242 1.00 93.31 109 LEU A CA 1
ATOM 804 C C . LEU A 1 109 ? -3.206 2.613 -1.769 1.00 93.31 109 LEU A C 1
ATOM 806 O O . LEU A 1 109 ? -3.757 1.971 -0.874 1.00 93.31 109 LEU A O 1
ATOM 810 N N . GLN A 1 110 ? -2.364 3.617 -1.512 1.00 92.94 110 GLN A N 1
ATOM 811 C CA . GLN A 1 110 ? -1.988 4.002 -0.156 1.00 92.94 110 GLN A CA 1
ATOM 812 C C . GLN A 1 110 ? -3.194 4.510 0.645 1.00 92.94 110 GLN A C 1
ATOM 814 O O . GLN A 1 110 ? -3.349 4.144 1.809 1.00 92.94 110 GLN A O 1
ATOM 819 N N . SER A 1 111 ? -4.062 5.321 0.037 1.00 95.19 111 SER A N 1
ATOM 820 C CA . SER A 1 111 ? -5.279 5.820 0.682 1.00 95.19 111 SER A CA 1
ATOM 821 C C . SER A 1 111 ? -6.246 4.684 1.013 1.00 95.19 111 SER A C 1
ATOM 823 O O . SER A 1 111 ? -6.748 4.616 2.136 1.00 95.19 111 SER A O 1
ATOM 825 N N . THR A 1 112 ? -6.435 3.746 0.082 1.00 94.69 112 THR A N 1
ATOM 826 C CA . THR A 1 112 ? -7.276 2.556 0.280 1.00 94.69 112 THR A CA 1
ATOM 827 C C . THR A 1 112 ? -6.766 1.713 1.443 1.00 94.69 112 THR A C 1
ATOM 829 O O . THR A 1 112 ? -7.543 1.310 2.310 1.00 94.69 112 THR A O 1
ATOM 832 N N . TYR A 1 113 ? -5.450 1.504 1.509 1.00 93.62 113 TYR A N 1
ATOM 833 C CA . TYR A 1 113 ? -4.830 0.759 2.594 1.00 93.62 113 TYR A CA 1
ATOM 834 C C . TYR A 1 113 ? -4.965 1.470 3.947 1.00 93.62 113 TYR A C 1
ATOM 836 O O . TYR A 1 113 ? -5.374 0.856 4.928 1.00 93.62 113 TYR A O 1
ATOM 844 N N . GLN A 1 114 ? -4.706 2.779 4.011 1.00 93.62 114 GLN A N 1
ATOM 845 C CA . GLN A 1 114 ? -4.894 3.548 5.247 1.00 93.62 114 GLN A CA 1
ATOM 846 C C . GLN A 1 114 ? -6.353 3.539 5.721 1.00 93.62 114 GLN A C 1
ATOM 848 O O . GLN A 1 114 ? -6.609 3.435 6.921 1.00 93.62 114 GLN A O 1
ATOM 853 N N . ALA A 1 115 ? -7.314 3.622 4.798 1.00 95.50 115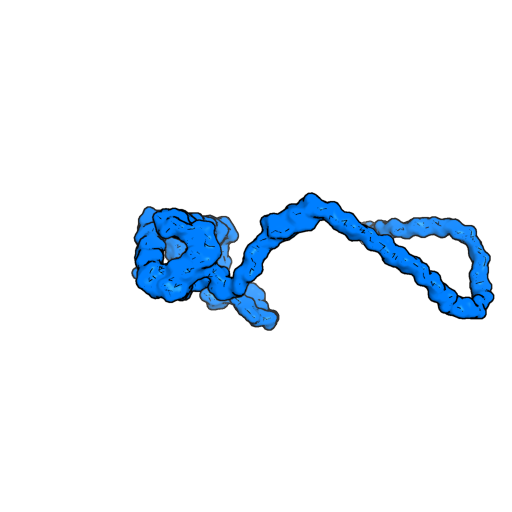 ALA A N 1
ATOM 854 C CA . ALA A 1 115 ? -8.731 3.524 5.125 1.00 95.50 115 ALA A CA 1
ATOM 855 C C . ALA A 1 115 ? -9.085 2.144 5.697 1.00 95.50 115 ALA A C 1
ATOM 857 O O . ALA A 1 115 ? -9.800 2.073 6.692 1.00 95.50 115 ALA A O 1
ATOM 858 N N . LEU A 1 116 ? -8.546 1.067 5.116 1.00 95.44 116 LEU A N 1
ATOM 859 C CA . LEU A 1 116 ? -8.712 -0.294 5.625 1.00 95.44 116 LEU A CA 1
ATOM 860 C C . LEU A 1 116 ? -8.175 -0.440 7.053 1.00 95.44 116 LEU A C 1
ATOM 862 O O . LEU A 1 116 ? -8.887 -0.957 7.914 1.00 95.44 116 LEU A O 1
ATOM 866 N N . LEU A 1 117 ? -6.947 0.026 7.305 1.00 94.75 117 LEU A N 1
ATOM 867 C CA . LEU A 1 117 ? -6.347 -0.010 8.641 1.00 94.75 117 LEU A CA 1
ATOM 868 C C . LEU A 1 117 ? -7.228 0.736 9.648 1.00 94.75 117 LEU A C 1
ATOM 870 O O . LEU A 1 117 ? -7.592 0.191 10.688 1.00 94.75 117 LEU A O 1
ATOM 874 N N . LYS A 1 118 ? -7.663 1.948 9.290 1.00 95.50 118 LYS A N 1
ATOM 875 C CA . LYS A 1 118 ? -8.524 2.774 10.138 1.00 95.50 118 LYS A CA 1
ATOM 876 C C . LYS A 1 118 ? -9.876 2.118 10.443 1.00 95.50 118 LYS A C 1
ATOM 878 O O . LYS A 1 118 ? -10.310 2.180 11.590 1.00 95.50 118 LYS A O 1
ATOM 883 N N . ASP A 1 119 ? -10.531 1.510 9.452 1.00 95.62 119 ASP A N 1
ATOM 884 C CA . ASP A 1 119 ? -11.806 0.789 9.627 1.00 95.62 119 ASP A CA 1
ATOM 885 C C . ASP A 1 119 ? -11.679 -0.404 10.583 1.00 95.62 119 ASP A C 1
ATOM 887 O O . ASP A 1 119 ? -12.617 -0.722 11.307 1.00 95.62 119 ASP A O 1
ATOM 891 N N . ASN A 1 120 ? -10.506 -1.041 10.617 1.00 95.31 120 ASN A N 1
ATOM 892 C CA . ASN A 1 120 ? -10.229 -2.183 11.488 1.00 95.31 120 ASN A CA 1
ATOM 893 C C . ASN A 1 120 ? -9.638 -1.765 12.849 1.00 95.31 120 ASN A C 1
ATOM 895 O O . ASN A 1 120 ? -9.202 -2.616 13.615 1.00 95.31 120 ASN A O 1
ATOM 899 N N . GLY A 1 121 ? -9.631 -0.465 13.175 1.00 94.44 121 GLY A N 1
ATOM 900 C CA . GLY A 1 121 ? -9.116 0.044 14.451 1.00 94.44 121 GLY A CA 1
ATOM 901 C C . GLY A 1 121 ? -7.588 0.112 14.547 1.00 94.44 121 GLY A C 1
ATOM 902 O O . GLY A 1 121 ? -7.068 0.466 15.602 1.00 94.44 121 GLY A O 1
ATOM 903 N N . ILE A 1 122 ? -6.878 -0.141 13.446 1.00 94.62 122 ILE A N 1
ATOM 904 C CA . ILE A 1 122 ? -5.418 -0.167 13.385 1.00 94.62 122 ILE A CA 1
ATOM 905 C C . ILE A 1 122 ? -4.894 1.265 13.261 1.00 94.62 122 ILE A C 1
ATOM 907 O O . ILE A 1 122 ? -4.945 1.878 12.192 1.00 94.62 122 ILE A O 1
ATOM 911 N N . GLN A 1 123 ? -4.424 1.826 14.378 1.00 91.12 123 GLN A N 1
ATOM 912 C CA . GLN A 1 123 ? -4.034 3.244 14.481 1.00 91.12 123 GLN A CA 1
ATOM 913 C C . GLN A 1 123 ? -2.566 3.474 14.859 1.00 91.12 123 GLN A C 1
ATOM 915 O O . GLN A 1 123 ? -2.084 4.603 14.763 1.00 91.12 123 GLN A O 1
ATOM 920 N N . SER A 1 124 ? -1.855 2.419 15.253 1.00 91.12 124 SER A N 1
ATOM 921 C CA . SER A 1 124 ? -0.475 2.488 15.736 1.00 91.12 124 SER A CA 1
ATOM 922 C C . SER A 1 124 ? 0.417 1.512 14.980 1.00 91.12 124 SER A C 1
ATOM 924 O O . SER A 1 124 ? -0.057 0.508 14.454 1.00 91.12 124 SER A O 1
ATOM 926 N N . VAL A 1 125 ? 1.724 1.779 14.977 1.00 90.31 125 VAL A N 1
ATOM 927 C CA . VAL A 1 125 ? 2.735 0.887 14.382 1.00 90.31 125 VAL A CA 1
ATOM 928 C C . VAL A 1 125 ? 2.716 -0.492 15.057 1.00 90.31 125 VAL A C 1
ATOM 930 O O . VAL A 1 125 ? 2.804 -1.513 14.387 1.00 90.31 125 VAL A O 1
ATOM 933 N N . GLU A 1 126 ? 2.517 -0.534 16.377 1.00 92.38 126 GLU A N 1
ATOM 934 C CA . GLU A 1 126 ? 2.358 -1.781 17.143 1.00 92.38 126 GLU A CA 1
ATOM 935 C C . GLU A 1 126 ? 1.125 -2.585 16.721 1.00 92.38 126 GLU A C 1
ATOM 937 O O . GLU A 1 126 ? 1.209 -3.799 16.554 1.00 92.38 126 GLU A O 1
ATOM 942 N N . ASP A 1 127 ? -0.002 -1.905 16.519 1.00 92.75 127 ASP A N 1
ATOM 943 C CA . ASP A 1 127 ? -1.260 -2.535 16.123 1.00 92.75 127 ASP A CA 1
ATOM 944 C C . ASP A 1 127 ? -1.170 -3.078 14.692 1.00 92.75 127 ASP A C 1
ATOM 946 O O .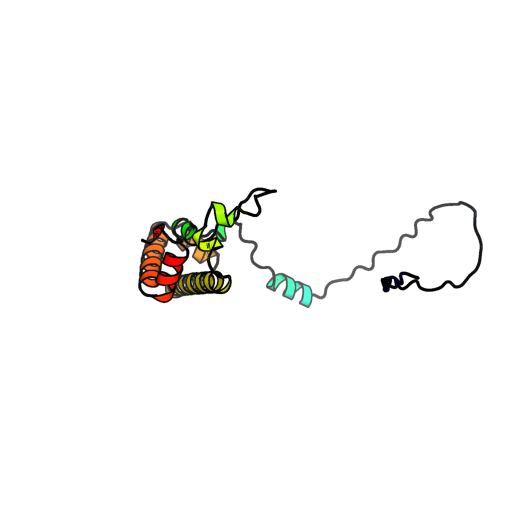 ASP A 1 127 ? -1.532 -4.222 14.421 1.00 92.75 127 ASP A O 1
ATOM 950 N N . HIS A 1 128 ? -0.561 -2.293 13.797 1.00 93.75 128 HIS A N 1
ATOM 951 C CA . HIS A 1 128 ? -0.262 -2.713 12.433 1.00 93.75 128 HIS A CA 1
ATOM 952 C C . HIS A 1 128 ? 0.619 -3.962 12.424 1.00 93.75 128 HIS A C 1
ATOM 954 O O . HIS A 1 128 ? 0.260 -4.954 11.794 1.00 93.75 128 HIS A O 1
ATOM 960 N N . TYR A 1 129 ? 1.725 -3.954 13.166 1.00 93.31 129 TYR A N 1
ATOM 961 C CA . TYR A 1 129 ? 2.617 -5.104 13.236 1.00 93.31 129 TYR A CA 1
ATOM 962 C C . TYR A 1 129 ? 1.898 -6.351 13.772 1.00 93.31 129 TYR A C 1
ATOM 964 O O . TYR A 1 129 ? 2.013 -7.434 13.194 1.00 93.31 129 TYR A O 1
ATOM 972 N N . GLN A 1 130 ? 1.089 -6.194 14.822 1.00 93.38 130 GLN A N 1
ATOM 973 C CA . GLN A 1 130 ? 0.325 -7.291 15.408 1.00 93.38 130 GLN A CA 1
ATOM 974 C C . GLN A 1 130 ? -0.705 -7.865 14.422 1.00 93.38 130 GLN A C 1
ATOM 976 O O . GLN A 1 130 ? -0.715 -9.069 14.184 1.00 93.38 130 GLN A O 1
ATOM 981 N N . ALA A 1 131 ? -1.549 -7.020 13.827 1.00 92.25 131 ALA A N 1
ATOM 982 C CA . ALA A 1 131 ? -2.679 -7.452 13.005 1.00 92.25 131 ALA A CA 1
ATOM 983 C C . ALA A 1 131 ? -2.289 -7.846 11.571 1.00 92.25 131 ALA A C 1
ATOM 985 O O . ALA A 1 131 ? -2.973 -8.650 10.939 1.00 92.25 131 ALA A O 1
ATOM 986 N N . VAL A 1 132 ? -1.217 -7.261 11.030 1.00 92.19 132 VAL A N 1
ATOM 987 C CA . VAL A 1 132 ? -0.843 -7.408 9.616 1.00 92.19 132 VAL A CA 1
ATOM 988 C C . VAL A 1 132 ? 0.342 -8.353 9.421 1.00 92.19 132 VAL A C 1
ATOM 990 O O . VAL A 1 132 ? 0.398 -9.032 8.392 1.00 92.19 132 VAL A O 1
ATOM 993 N N . ILE A 1 133 ? 1.272 -8.417 10.381 1.00 92.06 133 ILE A N 1
ATOM 994 C CA . ILE A 1 133 ? 2.517 -9.194 10.257 1.00 92.06 133 ILE A CA 1
ATOM 995 C C . ILE A 1 133 ? 2.515 -10.440 11.149 1.00 92.06 133 ILE A C 1
ATOM 997 O O . ILE A 1 133 ? 2.867 -11.518 10.671 1.00 92.06 133 ILE A O 1
ATOM 1001 N N . LEU A 1 134 ? 2.114 -10.324 12.419 1.00 92.44 134 LEU A N 1
ATOM 1002 C CA . LEU A 1 134 ? 2.161 -11.443 13.370 1.00 92.44 134 LEU A CA 1
ATOM 1003 C C . LEU A 1 134 ? 0.917 -12.339 13.317 1.00 92.44 134 LEU A C 1
ATOM 1005 O O . LEU A 1 134 ? 1.044 -13.566 13.301 1.00 92.44 134 LEU A O 1
ATOM 1009 N N . ASP A 1 135 ? -0.279 -11.749 13.283 1.00 94.19 135 ASP A N 1
ATOM 1010 C CA . ASP A 1 135 ? -1.532 -12.499 13.288 1.00 94.19 135 ASP A CA 1
ATOM 1011 C C . ASP A 1 135 ? -1.971 -12.887 11.871 1.00 94.19 135 ASP A C 1
ATOM 1013 O O . ASP A 1 135 ? -2.423 -12.072 11.064 1.00 94.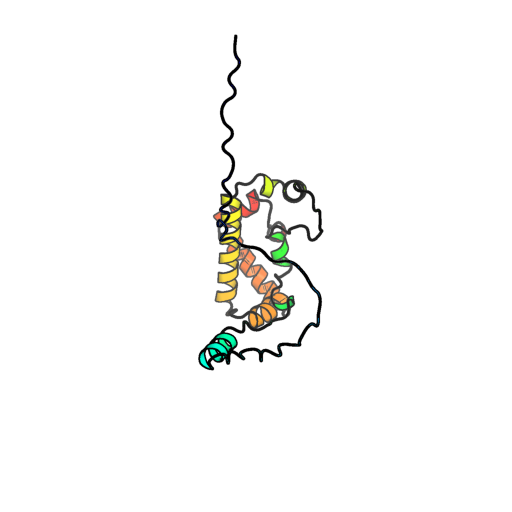19 135 ASP A O 1
ATOM 1017 N N . ARG A 1 136 ? -1.834 -14.177 11.555 1.00 91.12 136 ARG A N 1
ATOM 1018 C CA . ARG A 1 136 ? -2.108 -14.692 10.209 1.00 91.12 136 ARG A CA 1
ATOM 1019 C C . ARG A 1 136 ? -3.584 -14.592 9.820 1.00 91.12 136 ARG A C 1
ATOM 1021 O O . ARG A 1 136 ? -3.879 -14.351 8.652 1.00 91.12 136 ARG A O 1
ATOM 1028 N N . GLU A 1 137 ? -4.500 -14.816 10.758 1.00 92.81 137 GLU A N 1
ATOM 1029 C CA . GLU A 1 137 ? -5.941 -14.807 10.480 1.00 92.81 137 GLU A CA 1
ATOM 1030 C C . GLU A 1 137 ? -6.444 -13.383 10.205 1.00 92.81 137 GLU A C 1
ATOM 1032 O O . GLU A 1 137 ? -7.165 -13.146 9.229 1.00 92.81 137 GLU A O 1
ATOM 1037 N N . SER A 1 138 ? -5.986 -12.422 11.005 1.00 93.25 138 SER A N 1
ATOM 1038 C CA . SER A 1 138 ? -6.237 -10.993 10.824 1.00 93.25 138 SER A CA 1
ATOM 1039 C C . SER A 1 138 ? -5.625 -10.500 9.518 1.00 93.25 138 SER A C 1
ATOM 1041 O O . SER A 1 138 ? -6.314 -9.852 8.732 1.00 93.25 138 SER A O 1
ATOM 1043 N N . SER A 1 139 ? -4.378 -10.875 9.219 1.00 93.44 139 SER A N 1
ATOM 1044 C CA . SER A 1 139 ? -3.710 -10.476 7.976 1.00 93.44 139 SER A CA 1
ATOM 1045 C C . SER A 1 139 ? -4.438 -10.996 6.732 1.00 93.44 139 SER A C 1
ATOM 1047 O O . SER A 1 139 ? -4.646 -10.236 5.784 1.00 93.44 139 SER A O 1
ATOM 1049 N N . GLU A 1 140 ? -4.910 -12.249 6.735 1.00 93.44 140 GLU A N 1
ATOM 1050 C CA . GLU A 1 140 ? -5.723 -12.785 5.633 1.00 93.44 140 GLU A CA 1
ATOM 1051 C C . GLU A 1 140 ? -7.089 -12.098 5.528 1.00 93.44 140 GLU A C 1
ATOM 1053 O O . GLU A 1 140 ? -7.538 -11.783 4.424 1.00 93.44 140 GLU A O 1
ATOM 1058 N N . SER A 1 141 ? -7.737 -11.807 6.656 1.00 94.56 141 SER A N 1
ATOM 1059 C CA . SER A 1 141 ? -9.005 -11.071 6.665 1.00 94.56 141 SER A CA 1
ATOM 1060 C C . SER A 1 141 ? -8.841 -9.661 6.090 1.00 94.56 141 SER A C 1
ATOM 1062 O O . SER A 1 141 ? -9.654 -9.221 5.275 1.00 94.56 141 SER A O 1
ATOM 1064 N N . LEU A 1 142 ? -7.761 -8.963 6.449 1.00 94.88 142 LEU A N 1
ATOM 1065 C CA . LEU A 1 142 ? -7.415 -7.653 5.897 1.00 94.88 142 LEU A CA 1
ATOM 1066 C C . LEU A 1 142 ? -7.076 -7.749 4.408 1.00 94.88 142 LEU A C 1
ATOM 1068 O O . LEU A 1 142 ? -7.512 -6.903 3.632 1.00 94.88 142 LEU A O 1
ATOM 1072 N N . ARG A 1 143 ? -6.368 -8.798 3.973 1.00 93.62 143 ARG A N 1
ATOM 1073 C CA . ARG A 1 143 ? -6.084 -9.043 2.553 1.00 93.62 143 ARG A CA 1
ATOM 1074 C C . ARG A 1 143 ? -7.368 -9.194 1.737 1.00 93.62 143 ARG A C 1
ATOM 1076 O O . ARG A 1 143 ? -7.476 -8.610 0.659 1.00 93.62 143 ARG A O 1
ATOM 1083 N N . LEU A 1 144 ? -8.343 -9.958 2.232 1.00 93.94 144 LEU A N 1
ATOM 1084 C CA . LEU A 1 144 ? -9.634 -10.136 1.560 1.00 93.94 144 LEU A CA 1
ATOM 1085 C C . LEU A 1 144 ? -10.392 -8.808 1.454 1.00 93.94 144 LEU A C 1
ATOM 1087 O O . LEU A 1 144 ? -10.796 -8.440 0.351 1.00 93.94 144 LEU A O 1
ATOM 1091 N N . GLN A 1 145 ? -10.478 -8.053 2.551 1.00 94.81 145 GLN A N 1
ATOM 1092 C CA . GLN A 1 145 ? -11.102 -6.727 2.554 1.00 94.81 145 GLN A CA 1
ATOM 1093 C C . GLN A 1 145 ? -10.382 -5.744 1.618 1.00 94.81 145 GLN A C 1
ATOM 1095 O O . GLN A 1 145 ? -11.029 -4.971 0.913 1.00 94.81 145 GLN A O 1
ATOM 1100 N N . MET A 1 146 ? -9.045 -5.769 1.580 1.00 93.44 146 MET A N 1
ATOM 1101 C CA . MET A 1 146 ? -8.255 -4.950 0.659 1.00 93.44 146 MET A CA 1
ATOM 1102 C C . MET A 1 146 ? -8.608 -5.283 -0.789 1.00 93.44 146 MET A C 1
ATOM 1104 O O . MET A 1 146 ? -8.886 -4.380 -1.573 1.00 93.44 146 MET A O 1
ATOM 1108 N N . ARG A 1 147 ? -8.658 -6.574 -1.136 1.00 92.00 147 ARG A N 1
ATOM 1109 C CA . ARG A 1 147 ? -9.031 -7.031 -2.479 1.00 92.00 147 ARG A CA 1
ATOM 1110 C C . ARG A 1 147 ? -10.426 -6.551 -2.870 1.00 92.00 147 ARG A C 1
ATOM 1112 O O . ARG A 1 147 ? -10.614 -6.089 -3.989 1.00 92.00 147 ARG A O 1
ATOM 1119 N N . GLU A 1 148 ? -11.393 -6.644 -1.961 1.00 93.44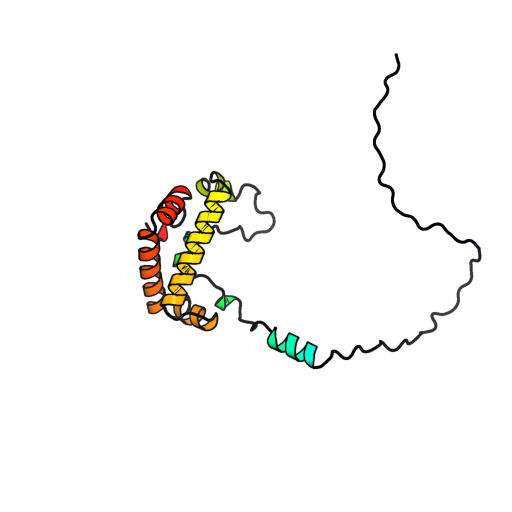 148 GLU A N 1
ATOM 1120 C CA . GLU A 1 148 ? -12.755 -6.159 -2.202 1.00 93.44 148 GLU A CA 1
ATOM 1121 C C . GLU A 1 148 ? -12.787 -4.645 -2.442 1.00 93.44 148 GLU A C 1
ATOM 1123 O O . GLU A 1 148 ? -13.423 -4.193 -3.392 1.00 93.44 148 GLU A O 1
ATOM 1128 N N . ARG A 1 149 ? -12.050 -3.861 -1.645 1.00 93.69 149 ARG A N 1
ATOM 1129 C CA . ARG A 1 149 ? -11.945 -2.404 -1.833 1.00 93.69 149 ARG A CA 1
ATOM 1130 C C . ARG A 1 149 ? -11.273 -2.042 -3.157 1.00 93.69 149 ARG A C 1
ATOM 1132 O O . ARG A 1 149 ? -11.757 -1.156 -3.852 1.00 93.69 149 ARG A O 1
ATOM 1139 N N . VAL A 1 150 ? -10.207 -2.750 -3.533 1.00 91.69 150 VAL A N 1
ATOM 1140 C CA . VAL A 1 150 ? -9.520 -2.563 -4.822 1.00 91.69 150 VAL A CA 1
ATOM 1141 C C . VAL A 1 150 ? -10.444 -2.903 -5.994 1.00 91.69 150 VAL A C 1
ATOM 1143 O O . VAL A 1 150 ? -10.479 -2.164 -6.971 1.00 91.69 150 VAL A O 1
ATOM 1146 N N . ALA A 1 151 ? -11.222 -3.984 -5.900 1.00 90.44 151 ALA A N 1
ATOM 1147 C CA . ALA A 1 151 ? -12.179 -4.371 -6.937 1.00 90.44 151 ALA A CA 1
ATOM 1148 C C . ALA A 1 151 ? -13.372 -3.402 -7.047 1.00 90.44 151 ALA A C 1
ATOM 1150 O O . ALA A 1 151 ? -13.952 -3.261 -8.123 1.00 90.44 151 ALA A O 1
ATOM 1151 N N . ALA A 1 152 ? -13.738 -2.741 -5.947 1.00 92.69 152 ALA A N 1
ATOM 1152 C CA . ALA A 1 152 ? -14.805 -1.746 -5.907 1.00 92.69 152 ALA A CA 1
ATOM 1153 C C . ALA A 1 152 ? -14.373 -0.355 -6.412 1.00 92.69 152 ALA A C 1
ATOM 1155 O O . ALA A 1 152 ? -15.243 0.460 -6.723 1.00 92.69 152 ALA A O 1
ATOM 1156 N N . ASP A 1 153 ? -13.068 -0.076 -6.513 1.00 94.00 153 ASP A N 1
ATOM 1157 C CA . ASP A 1 153 ? -12.540 1.179 -7.052 1.00 94.00 153 ASP A CA 1
ATOM 1158 C C . ASP A 1 153 ? -12.169 1.017 -8.543 1.00 94.00 153 ASP A C 1
ATOM 1160 O O . ASP A 1 153 ? -11.122 0.452 -8.880 1.00 94.00 153 ASP A O 1
ATOM 1164 N N . PRO A 1 154 ? -13.007 1.512 -9.477 1.00 93.19 154 PRO A N 1
ATOM 1165 C CA . PRO A 1 154 ? -12.791 1.295 -10.904 1.00 93.19 154 PRO A CA 1
ATOM 1166 C C . PRO A 1 154 ? -11.520 1.976 -11.419 1.00 93.19 154 PRO A C 1
ATOM 1168 O O . PRO A 1 154 ? -10.917 1.492 -12.377 1.00 93.19 154 PRO A O 1
ATOM 1171 N N . ARG A 1 155 ? -11.100 3.087 -10.800 1.00 94.69 155 ARG A N 1
ATOM 1172 C CA . ARG A 1 155 ? -9.924 3.839 -11.240 1.00 94.69 155 ARG A CA 1
ATOM 1173 C C . ARG A 1 155 ? -8.645 3.150 -10.789 1.00 94.69 155 ARG A C 1
ATOM 1175 O O . ARG A 1 155 ? -7.715 3.012 -11.583 1.00 94.69 155 ARG A O 1
ATOM 1182 N N . LEU A 1 156 ? -8.613 2.674 -9.548 1.00 93.31 156 LEU A N 1
ATOM 1183 C CA . LEU A 1 156 ? -7.510 1.873 -9.035 1.00 93.31 156 LEU A CA 1
ATOM 1184 C C . LEU A 1 156 ? -7.364 0.576 -9.835 1.00 93.31 156 LEU A C 1
ATOM 1186 O O . LEU A 1 156 ? -6.250 0.236 -10.225 1.00 93.31 156 LEU A O 1
ATOM 1190 N N . LEU A 1 157 ? -8.472 -0.100 -10.153 1.00 91.88 157 LEU A N 1
ATOM 1191 C CA . LEU A 1 157 ? -8.462 -1.307 -10.979 1.00 91.88 157 LEU A CA 1
ATOM 1192 C C . LEU A 1 157 ? -7.950 -1.034 -12.404 1.00 91.88 157 LEU A C 1
ATOM 1194 O O . LEU A 1 157 ? -7.150 -1.811 -12.928 1.00 91.88 157 LEU A O 1
ATOM 1198 N N . GLU A 1 158 ? -8.366 0.068 -13.034 1.00 92.94 158 GLU A N 1
ATOM 1199 C CA . GLU A 1 158 ? -7.857 0.483 -14.350 1.00 92.94 158 GLU A CA 1
ATOM 1200 C C . GLU A 1 158 ? -6.340 0.709 -14.313 1.00 92.94 158 GLU A C 1
ATOM 1202 O O . GLU A 1 158 ? -5.603 0.132 -15.117 1.00 92.94 158 GLU A O 1
ATOM 1207 N N . LEU A 1 159 ? -5.865 1.510 -13.355 1.00 93.56 159 LEU A N 1
ATOM 1208 C CA . LEU A 1 159 ? -4.448 1.834 -13.214 1.00 93.56 159 LEU A CA 1
ATOM 1209 C C . LEU A 1 159 ? -3.612 0.599 -12.870 1.00 93.56 159 LEU A C 1
ATOM 1211 O O . LEU A 1 159 ? -2.543 0.415 -13.444 1.00 93.56 159 LEU A O 1
ATOM 1215 N N . MET A 1 160 ? -4.109 -0.276 -11.996 1.00 91.50 160 MET A N 1
ATOM 1216 C CA . MET A 1 160 ? -3.454 -1.533 -11.633 1.00 91.50 160 MET A CA 1
ATOM 1217 C C . MET A 1 160 ? -3.237 -2.422 -12.865 1.00 91.50 160 MET A C 1
ATOM 1219 O O . MET A 1 160 ? -2.111 -2.847 -13.131 1.00 91.50 160 MET A O 1
ATOM 1223 N N . ASN A 1 161 ? -4.282 -2.615 -13.678 1.00 90.69 161 ASN A N 1
ATOM 1224 C CA . ASN A 1 161 ? -4.199 -3.383 -14.923 1.00 90.69 161 ASN A CA 1
ATOM 1225 C C . ASN A 1 161 ? -3.271 -2.727 -15.953 1.00 90.69 161 ASN A C 1
ATOM 1227 O O . ASN A 1 161 ? -2.485 -3.408 -16.615 1.00 90.69 161 ASN A O 1
ATOM 1231 N N . ARG A 1 162 ? -3.334 -1.398 -16.082 1.00 91.69 162 ARG A N 1
ATOM 1232 C CA . ARG A 1 162 ? -2.498 -0.639 -17.018 1.00 91.69 162 ARG A CA 1
ATOM 1233 C C . ARG A 1 162 ? -1.017 -0.708 -16.658 1.00 91.69 162 ARG A C 1
ATOM 1235 O O . ARG A 1 162 ? -0.183 -0.851 -17.549 1.00 91.69 162 ARG A O 1
ATOM 1242 N N . LEU A 1 163 ? -0.704 -0.620 -15.367 1.00 90.44 163 LEU A N 1
ATOM 1243 C CA . LEU A 1 163 ? 0.655 -0.683 -14.832 1.00 90.44 163 LEU A CA 1
ATOM 1244 C C . LEU A 1 163 ? 1.183 -2.120 -14.724 1.00 90.44 163 LEU A C 1
ATOM 1246 O O . LEU A 1 163 ? 2.381 -2.304 -14.523 1.00 90.44 163 LEU A O 1
ATOM 1250 N N . GLY A 1 164 ? 0.323 -3.133 -14.867 1.00 87.69 164 GLY A N 1
ATOM 1251 C CA . GLY A 1 164 ? 0.707 -4.540 -14.730 1.00 87.69 164 GLY A CA 1
ATOM 1252 C C . GLY A 1 164 ? 1.096 -4.939 -13.306 1.00 87.69 164 GLY A C 1
ATOM 1253 O O . GLY A 1 164 ? 1.804 -5.933 -13.119 1.00 87.69 164 GLY A O 1
ATOM 1254 N N . LEU A 1 165 ? 0.673 -4.143 -12.324 1.00 86.12 165 LEU A N 1
ATOM 1255 C CA . LEU A 1 165 ? 0.909 -4.368 -10.902 1.00 86.12 165 LEU A CA 1
ATOM 1256 C C . LEU A 1 165 ? -0.249 -5.170 -10.311 1.00 86.12 165 LEU A C 1
ATOM 1258 O O . LEU A 1 165 ? -1.323 -5.250 -10.900 1.00 86.12 165 LEU A O 1
ATOM 1262 N N . GLY A 1 166 ? -0.037 -5.773 -9.143 1.00 75.69 166 GLY A N 1
ATOM 1263 C CA . GLY A 1 166 ? -1.136 -6.393 -8.414 1.00 75.69 166 GLY A CA 1
ATOM 1264 C C . GLY A 1 166 ? -1.658 -7.701 -9.018 1.00 75.69 166 GLY A C 1
ATOM 1265 O O . GLY A 1 166 ? -2.827 -8.035 -8.851 1.00 75.69 166 GLY A O 1
ATOM 1266 N N . LYS A 1 167 ? -0.794 -8.468 -9.696 1.00 68.88 167 LYS A N 1
ATOM 1267 C CA . LYS A 1 167 ? -1.123 -9.808 -10.226 1.00 68.88 167 LYS A CA 1
ATOM 1268 C C . LYS A 1 167 ? -1.605 -10.780 -9.143 1.00 68.88 167 LYS A C 1
ATOM 1270 O O . LYS A 1 167 ? -2.327 -11.716 -9.445 1.00 68.88 167 LYS A O 1
ATOM 1275 N N . GLU A 1 168 ? -1.239 -10.514 -7.895 1.00 66.88 168 GLU A N 1
ATOM 1276 C CA . GLU A 1 168 ? -1.682 -11.219 -6.690 1.00 66.88 168 GLU A CA 1
ATOM 1277 C C . GLU A 1 168 ? -3.193 -11.045 -6.388 1.00 66.88 168 GLU A C 1
ATOM 1279 O O . GLU A 1 168 ? -3.744 -11.779 -5.564 1.00 66.88 168 GLU A O 1
ATOM 1284 N N . TRP A 1 169 ? -3.853 -10.052 -7.003 1.00 65.75 169 TRP A N 1
ATOM 1285 C CA . TRP A 1 169 ? -5.257 -9.682 -6.756 1.00 65.75 169 TRP A CA 1
ATOM 1286 C C . TRP A 1 169 ? -6.228 -10.122 -7.852 1.00 65.75 169 TRP A C 1
ATOM 1288 O O . TRP A 1 169 ? -7.436 -10.124 -7.599 1.00 65.75 169 TRP A O 1
ATOM 1298 N N . ALA A 1 170 ? -5.700 -10.432 -9.041 1.00 51.44 170 ALA A N 1
ATOM 1299 C CA . ALA A 1 170 ? -6.441 -10.908 -10.209 1.00 51.44 170 ALA A CA 1
ATOM 1300 C C . ALA A 1 170 ? -6.769 -12.403 -10.088 1.00 51.44 170 ALA A C 1
ATOM 1302 O O . ALA A 1 170 ? -7.897 -12.778 -10.481 1.00 51.44 170 ALA A O 1
#

Foldseek 3Di:
DDDDDDDDDDDDDDDDDDDDDDDDDDDDDDPPPPDPPPDPDDDVVVVVVVVVVPPPPDPPLLVDAAPLCPLQDDDDDPDPPPDPCVCCVPFVLQVPDDPVLVVVLVVVLVVLLVVLCVVVVNDDSVSCCVQCPVDPVSVVVSSVVSLVSCVVDVSNVVSCVSRVGNPSSD

pLDDT: mean 76.21, std 20.53, range [34.09, 95.62]